Protein AF-A0A7H4PPF7-F1 (afdb_monomer_lite)

Foldseek 3Di:
DDPPVVQVVLLPDDPVVVVVVLVVLLVLLVVLVCLLPVLCVPPCVPDDDPVVNVVSNVRSVVSVVVNVVSVVNQVSNDPDSVVSD

Organism: NCBI:txid1134687

Sequence (85 aa):
MTFPATVSTIRRCRNTKKHIFISNLKYQTLLDSIQGRSPNVALLPLISIPELETWVETWAFSETIHSRSYTHIIRNIVNDPAMVF

Structure (mmCIF, N/CA/C/O backbone):
data_AF-A0A7H4PPF7-F1
#
_entry.id   AF-A0A7H4PPF7-F1
#
loop_
_atom_site.group_PDB
_atom_site.id
_atom_site.type_symbol
_atom_site.label_atom_id
_atom_site.label_alt_id
_atom_site.label_comp_id
_atom_site.label_asym_id
_atom_site.label_entity_id
_atom_site.label_seq_id
_atom_site.pdbx_PDB_ins_code
_atom_site.Cartn_x
_atom_site.Cartn_y
_atom_site.Cartn_z
_atom_site.occupancy
_atom_site.B_iso_or_equiv
_atom_site.auth_seq_id
_atom_site.auth_comp_id
_atom_site.auth_asym_id
_atom_site.auth_atom_id
_atom_site.pdbx_PDB_model_num
ATOM 1 N N . MET A 1 1 ? 8.104 5.114 19.553 1.00 43.38 1 MET A N 1
ATOM 2 C CA . MET A 1 1 ? 6.718 4.653 19.310 1.00 43.38 1 MET A CA 1
ATOM 3 C C . MET A 1 1 ? 5.982 4.553 20.639 1.00 43.38 1 MET A C 1
ATOM 5 O O . MET A 1 1 ? 6.234 3.637 21.406 1.00 43.38 1 MET A O 1
ATOM 9 N N . THR A 1 2 ? 5.116 5.516 20.939 1.00 40.75 2 THR A N 1
ATOM 10 C CA . THR A 1 2 ? 4.319 5.600 22.174 1.00 40.75 2 THR A CA 1
ATOM 11 C C . THR A 1 2 ? 2.839 5.401 21.822 1.00 40.75 2 THR A C 1
ATOM 13 O O . THR A 1 2 ? 2.137 6.348 21.494 1.00 40.75 2 THR A O 1
ATOM 16 N N . PHE A 1 3 ? 2.362 4.154 21.846 1.00 56.34 3 PHE A N 1
ATOM 17 C CA . PHE A 1 3 ? 0.967 3.780 21.537 1.00 56.34 3 PHE A CA 1
ATOM 18 C C . PHE A 1 3 ? -0.039 3.733 22.718 1.00 56.34 3 PHE A C 1
ATOM 20 O O . PHE A 1 3 ? -1.227 3.950 22.465 1.00 56.34 3 PHE A O 1
ATOM 27 N N . PRO A 1 4 ? 0.341 3.506 23.996 1.00 56.28 4 PRO A N 1
ATOM 28 C CA . PRO A 1 4 ? -0.649 3.288 25.065 1.00 56.28 4 PRO A CA 1
ATOM 29 C C . PRO A 1 4 ? -1.544 4.501 25.367 1.00 56.28 4 PRO A C 1
ATOM 31 O O . PRO A 1 4 ? -2.734 4.356 25.655 1.00 56.28 4 PRO A O 1
ATOM 34 N N . ALA A 1 5 ? -0.986 5.713 25.282 1.00 55.78 5 ALA A N 1
ATOM 35 C CA . ALA A 1 5 ? -1.698 6.952 25.601 1.00 55.78 5 ALA A CA 1
ATOM 36 C C . ALA A 1 5 ? -2.759 7.324 24.544 1.00 55.78 5 ALA A C 1
ATOM 38 O O . ALA A 1 5 ? -3.793 7.913 24.865 1.00 55.78 5 ALA A O 1
ATOM 39 N N . THR A 1 6 ? -2.543 6.942 23.284 1.00 61.94 6 THR A N 1
ATOM 40 C CA . THR A 1 6 ? -3.434 7.285 22.164 1.00 61.94 6 THR A CA 1
ATOM 41 C C . THR A 1 6 ? -4.709 6.440 22.179 1.00 61.94 6 THR A C 1
ATOM 43 O O . THR A 1 6 ? -5.807 6.959 21.976 1.00 61.94 6 THR A O 1
ATOM 46 N N . VAL A 1 7 ? -4.597 5.148 22.506 1.00 66.50 7 VAL A N 1
ATOM 47 C CA . VAL A 1 7 ? -5.739 4.215 22.558 1.00 66.50 7 VAL A CA 1
ATOM 48 C C . VAL A 1 7 ? -6.731 4.600 23.659 1.00 66.50 7 VAL A C 1
ATOM 50 O O . VAL A 1 7 ? -7.941 4.665 23.422 1.00 66.50 7 VAL A O 1
ATOM 53 N N . SER A 1 8 ? -6.229 4.899 24.860 1.00 66.75 8 SER A N 1
ATOM 54 C CA . SER A 1 8 ? -7.064 5.308 25.997 1.00 66.75 8 SER A CA 1
ATOM 55 C C . SER A 1 8 ? -7.770 6.645 25.738 1.00 66.75 8 SER A C 1
ATOM 57 O O . SER A 1 8 ? -8.944 6.807 26.084 1.00 66.75 8 SER A O 1
ATOM 59 N N . THR A 1 9 ? -7.096 7.566 25.046 1.00 71.88 9 THR A N 1
ATOM 60 C CA . THR A 1 9 ? -7.652 8.864 24.645 1.00 71.88 9 THR A CA 1
ATOM 61 C C . THR A 1 9 ? -8.789 8.713 23.632 1.00 71.88 9 THR A C 1
ATOM 63 O O . THR A 1 9 ? -9.861 9.294 23.813 1.00 71.88 9 THR A O 1
ATOM 66 N N . ILE A 1 10 ? -8.619 7.879 22.600 1.00 73.00 10 ILE A N 1
ATOM 67 C CA . ILE A 1 10 ? -9.655 7.654 21.577 1.00 73.00 10 ILE A CA 1
ATOM 68 C C . ILE A 1 10 ? -10.877 6.953 22.176 1.00 73.00 10 ILE A C 1
ATOM 70 O O . ILE A 1 10 ? -12.010 7.358 21.905 1.00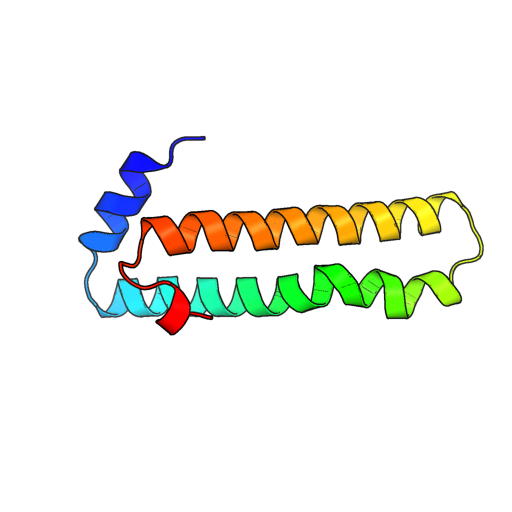 73.00 10 ILE A O 1
ATOM 74 N N . ARG A 1 11 ? -10.684 5.966 23.063 1.00 68.62 11 ARG A N 1
ATOM 75 C CA . ARG A 1 11 ? -11.796 5.300 23.767 1.00 68.62 11 ARG A CA 1
ATOM 76 C C . ARG A 1 11 ? -12.616 6.265 24.629 1.00 68.62 11 ARG A C 1
ATOM 78 O O . ARG A 1 11 ? -13.833 6.099 24.711 1.00 68.62 11 ARG A O 1
ATOM 85 N N . ARG A 1 12 ? -11.996 7.301 25.202 1.00 73.00 12 ARG A N 1
ATOM 86 C CA . ARG A 1 12 ? -12.674 8.352 25.987 1.00 73.00 12 ARG A CA 1
ATOM 87 C C . ARG A 1 12 ? -13.310 9.477 25.159 1.00 73.00 12 ARG A C 1
ATOM 89 O O . ARG A 1 12 ? -14.053 10.279 25.717 1.00 73.00 12 ARG A O 1
ATOM 96 N N . CYS A 1 13 ? -13.068 9.562 23.850 1.00 76.44 13 CYS A N 1
ATOM 97 C CA . CYS A 1 13 ? -13.641 10.627 23.021 1.00 76.44 13 CYS A CA 1
ATOM 98 C C . CYS A 1 13 ? -15.171 10.517 22.850 1.00 76.44 13 CYS A C 1
ATOM 100 O O . CYS A 1 13 ? -15.736 9.421 22.808 1.00 76.44 13 CYS A O 1
ATOM 102 N N . ARG A 1 14 ? -15.836 11.671 22.674 1.00 78.25 14 ARG A N 1
ATOM 103 C CA . ARG A 1 14 ? -17.251 11.751 22.256 1.00 78.25 14 ARG A CA 1
ATOM 104 C C . ARG A 1 14 ? -17.468 11.037 20.916 1.00 78.25 14 ARG A C 1
ATOM 106 O O . ARG A 1 14 ? -16.584 11.058 20.058 1.00 78.25 14 ARG A O 1
ATOM 113 N N . ASN A 1 15 ? -18.672 10.499 20.713 1.00 81.25 15 ASN A N 1
ATOM 114 C CA . ASN A 1 15 ? -19.041 9.728 19.518 1.00 81.25 15 ASN A CA 1
ATOM 115 C C . ASN A 1 15 ? -18.752 10.470 18.202 1.00 81.25 15 ASN A C 1
ATOM 117 O O . ASN A 1 15 ? -18.209 9.870 17.284 1.00 81.25 15 ASN A O 1
ATOM 121 N N . THR A 1 16 ? -18.989 11.784 18.131 1.00 85.56 16 THR A N 1
ATOM 122 C CA . THR A 1 16 ? -18.668 12.589 16.938 1.00 85.56 16 THR A CA 1
ATOM 123 C C . THR A 1 16 ? -17.170 12.604 16.616 1.00 85.56 16 THR A C 1
ATOM 125 O O . THR A 1 16 ? -16.783 12.391 15.471 1.00 85.56 16 THR A O 1
ATOM 128 N N . LYS A 1 17 ? -16.301 12.802 17.620 1.00 83.06 17 LYS A N 1
ATOM 129 C CA . LYS A 1 17 ? -14.838 12.804 17.420 1.00 83.06 17 LYS A CA 1
ATOM 130 C C . LYS A 1 17 ? -14.323 11.413 17.047 1.00 83.06 17 LYS A C 1
ATOM 132 O O . LYS A 1 17 ? -13.445 11.301 16.198 1.00 83.06 17 LYS A O 1
ATOM 137 N N . LYS A 1 18 ? -14.902 10.362 17.642 1.00 85.56 18 LYS A N 1
ATOM 138 C CA . LYS A 1 18 ? -14.620 8.969 17.267 1.00 85.56 18 LYS A CA 1
ATOM 139 C C . LYS A 1 18 ? -15.001 8.693 15.816 1.00 85.56 18 LYS A C 1
ATOM 141 O O . LYS A 1 18 ? -14.190 8.133 15.095 1.00 85.56 18 LYS A O 1
ATOM 146 N N . HIS A 1 19 ? -16.187 9.123 15.384 1.00 86.62 19 HIS A N 1
ATOM 147 C CA . HIS A 1 19 ? -16.632 8.961 14.001 1.00 86.62 19 HIS A CA 1
ATOM 148 C C . HIS A 1 19 ? -15.672 9.640 13.017 1.00 86.62 19 HIS A C 1
ATOM 150 O O . HIS A 1 19 ? -15.207 8.987 12.094 1.00 86.62 19 HIS A O 1
ATOM 156 N N . ILE A 1 20 ? -15.296 10.904 13.254 1.00 88.94 20 ILE A N 1
ATOM 157 C CA . ILE A 1 20 ? -14.336 11.623 12.394 1.00 88.94 20 ILE A CA 1
ATOM 158 C C . ILE A 1 20 ? -13.000 10.871 12.310 1.00 88.94 20 ILE A C 1
ATOM 160 O O . ILE A 1 20 ? -12.469 10.668 11.221 1.00 88.94 20 ILE A O 1
ATOM 164 N N . PHE A 1 21 ? -12.472 10.422 13.451 1.00 88.81 21 PHE A N 1
ATOM 165 C CA . PHE A 1 21 ? -11.208 9.689 13.494 1.00 88.81 21 PHE A CA 1
ATOM 166 C C . PHE A 1 21 ? -11.277 8.361 12.726 1.00 88.81 21 PHE A C 1
ATOM 168 O O . PHE A 1 21 ? -10.408 8.082 11.903 1.00 88.81 21 PHE A O 1
ATOM 175 N N . ILE A 1 22 ? -12.316 7.556 12.967 1.00 88.00 22 ILE A N 1
ATOM 176 C CA . ILE A 1 22 ? -12.484 6.254 12.313 1.00 88.00 22 ILE A CA 1
ATOM 177 C C . ILE A 1 22 ? -12.718 6.421 10.810 1.00 88.00 22 ILE A C 1
ATOM 179 O O . ILE A 1 22 ? -12.130 5.676 10.034 1.00 88.00 22 ILE A O 1
ATOM 183 N N . SER A 1 23 ? -13.510 7.404 10.381 1.00 90.62 23 SER A N 1
ATOM 184 C CA . SER A 1 23 ? -13.743 7.662 8.956 1.00 90.62 23 SER A CA 1
ATOM 185 C C . SER A 1 23 ? -12.464 8.085 8.231 1.00 90.62 23 SER A C 1
ATOM 187 O O . SER A 1 23 ? -12.179 7.561 7.156 1.00 90.62 23 SER A O 1
ATOM 189 N N . ASN A 1 24 ? -11.642 8.943 8.843 1.00 92.81 24 ASN A N 1
ATOM 190 C CA . ASN A 1 24 ? -10.330 9.291 8.290 1.00 92.81 24 ASN A CA 1
ATOM 191 C C . ASN A 1 24 ? -9.409 8.066 8.194 1.00 92.81 24 ASN A C 1
ATOM 193 O O . ASN A 1 24 ? -8.744 7.875 7.180 1.00 92.81 24 ASN A O 1
ATOM 197 N N . LEU A 1 25 ? -9.399 7.214 9.223 1.00 91.44 25 LEU A N 1
ATOM 198 C CA . LEU A 1 25 ? -8.578 6.003 9.244 1.00 91.44 25 LEU A CA 1
ATOM 199 C C . LEU A 1 25 ? -9.016 4.985 8.180 1.00 91.44 25 LEU A C 1
ATOM 201 O O . LEU A 1 25 ? -8.170 4.377 7.526 1.00 91.44 25 LEU A O 1
ATOM 205 N N . LYS A 1 26 ? -10.330 4.830 7.967 1.00 91.00 26 LYS A N 1
ATOM 206 C CA . LYS A 1 26 ? -10.888 4.005 6.886 1.00 91.00 26 LYS A CA 1
ATOM 207 C C . LYS A 1 26 ? -10.462 4.523 5.516 1.00 91.00 26 LYS A C 1
ATOM 209 O O . LYS A 1 26 ? -10.034 3.737 4.679 1.00 91.00 26 LYS A O 1
ATOM 214 N N . TYR A 1 27 ? -10.535 5.836 5.305 1.00 94.38 27 TYR A N 1
ATOM 215 C CA . TYR A 1 27 ? -10.144 6.439 4.034 1.00 94.38 27 TYR A CA 1
ATOM 216 C C . TYR A 1 27 ? -8.646 6.269 3.745 1.00 94.38 27 TYR A C 1
ATOM 218 O O . TYR A 1 27 ? -8.277 5.888 2.641 1.00 94.38 27 TYR A O 1
ATOM 226 N N . GLN A 1 28 ? -7.786 6.453 4.748 1.00 92.94 28 GLN A N 1
ATOM 227 C CA . GLN A 1 28 ? -6.349 6.187 4.613 1.00 92.94 28 GLN A CA 1
ATOM 228 C C . GLN A 1 28 ? -6.060 4.713 4.297 1.00 92.94 28 GLN A C 1
ATOM 230 O O . GLN A 1 28 ? -5.311 4.409 3.377 1.00 92.94 28 GLN A O 1
ATOM 235 N N . THR A 1 29 ? -6.729 3.793 4.999 1.00 92.81 29 THR A N 1
ATOM 236 C CA . THR A 1 29 ? -6.604 2.350 4.737 1.00 92.81 29 THR A CA 1
ATOM 237 C C . THR A 1 29 ? -7.008 2.004 3.301 1.00 92.81 29 THR A C 1
ATOM 239 O O . THR A 1 29 ? -6.346 1.197 2.652 1.00 92.81 29 THR A O 1
ATOM 242 N N . LEU A 1 30 ? -8.077 2.624 2.789 1.00 94.38 30 LEU A N 1
ATOM 243 C CA . LEU A 1 30 ? -8.523 2.438 1.411 1.00 94.38 30 LEU A CA 1
ATOM 244 C C . LEU A 1 30 ? -7.455 2.897 0.413 1.00 94.38 30 LEU A C 1
ATOM 246 O O . LEU A 1 30 ? -7.108 2.133 -0.488 1.00 94.38 30 LEU A O 1
ATOM 250 N N . LEU A 1 31 ? -6.929 4.112 0.576 1.00 96.38 31 LEU A N 1
ATOM 251 C CA . LEU A 1 31 ? -5.931 4.670 -0.336 1.00 96.38 31 LEU A CA 1
ATOM 252 C C . LEU A 1 31 ? -4.657 3.822 -0.369 1.00 96.38 31 LEU A C 1
ATOM 254 O O . LEU A 1 31 ? -4.223 3.419 -1.449 1.00 96.38 31 LEU A O 1
ATOM 258 N N . ASP A 1 32 ? -4.119 3.455 0.790 1.00 93.94 32 ASP A N 1
ATOM 259 C CA . ASP A 1 32 ? -2.840 2.741 0.846 1.00 93.94 32 ASP A CA 1
ATOM 260 C C . ASP A 1 32 ? -2.983 1.275 0.397 1.00 93.94 32 ASP A C 1
ATOM 262 O O . ASP A 1 32 ? -2.032 0.675 -0.108 1.00 93.94 32 ASP A O 1
ATOM 266 N N . SER A 1 33 ? -4.197 0.705 0.446 1.00 92.69 33 SER A N 1
ATOM 267 C CA . SER A 1 33 ? -4.483 -0.616 -0.142 1.00 92.69 33 SER A CA 1
ATOM 268 C C . SER A 1 33 ? -4.363 -0.644 -1.673 1.00 92.69 33 SER A C 1
ATOM 270 O O . SER A 1 33 ? -4.074 -1.700 -2.257 1.00 92.69 33 SER A O 1
ATOM 272 N N . ILE A 1 34 ? -4.588 0.514 -2.307 1.00 95.00 34 ILE A N 1
ATOM 273 C CA . ILE A 1 34 ? -4.427 0.753 -3.742 1.00 95.00 34 ILE A CA 1
ATOM 274 C C . ILE A 1 34 ? -2.962 1.097 -4.022 1.00 95.00 34 ILE A C 1
ATOM 276 O O . ILE A 1 34 ? -2.379 0.500 -4.926 1.00 95.00 34 ILE A O 1
ATOM 280 N N . GLN A 1 35 ? -2.347 1.988 -3.237 1.00 94.69 35 GLN A N 1
ATOM 281 C CA . GLN A 1 35 ? -0.947 2.407 -3.415 1.00 94.69 35 GLN A CA 1
ATOM 282 C C . GLN A 1 35 ? 0.064 1.277 -3.169 1.00 94.69 35 GLN A C 1
ATOM 284 O O . GLN A 1 35 ? 1.093 1.224 -3.827 1.00 94.69 35 GLN A O 1
ATOM 289 N N . GLY A 1 36 ? -0.242 0.291 -2.324 1.00 92.56 36 GLY A N 1
ATOM 290 C CA . GLY A 1 36 ? 0.632 -0.874 -2.134 1.00 92.56 36 GLY A CA 1
ATOM 291 C C . GLY A 1 36 ? 0.725 -1.823 -3.339 1.00 92.56 36 GLY A C 1
ATOM 292 O O . GLY A 1 36 ? 1.497 -2.777 -3.300 1.00 92.56 36 GLY A O 1
ATOM 293 N N . ARG A 1 37 ? -0.085 -1.624 -4.392 1.00 94.25 37 ARG A N 1
ATOM 294 C CA . ARG A 1 37 ? -0.153 -2.519 -5.568 1.00 94.25 37 ARG A CA 1
ATOM 295 C C . ARG A 1 37 ? -0.163 -1.784 -6.905 1.00 94.25 37 ARG A C 1
ATOM 297 O O . ARG A 1 37 ? 0.473 -2.224 -7.858 1.00 94.25 37 ARG A O 1
ATOM 304 N N . SER A 1 38 ? -0.898 -0.683 -6.986 1.00 95.88 38 SER A N 1
ATOM 305 C CA . SER A 1 38 ? -1.176 0.021 -8.240 1.00 95.88 38 SER A CA 1
ATOM 306 C C . SER A 1 38 ? 0.049 0.675 -8.878 1.00 95.88 38 SER A C 1
ATOM 308 O O . SER A 1 38 ? 0.147 0.580 -10.098 1.00 95.88 38 SER A O 1
ATOM 310 N N . PRO A 1 39 ? 1.005 1.270 -8.132 1.00 96.31 39 PRO A N 1
ATOM 311 C CA . PRO A 1 39 ? 2.249 1.773 -8.711 1.00 96.31 39 PRO A CA 1
ATOM 312 C C . PRO A 1 39 ? 3.008 0.683 -9.467 1.00 96.31 39 PRO A C 1
ATOM 314 O O . PRO A 1 39 ? 3.404 0.900 -10.608 1.00 96.31 39 PRO A O 1
ATOM 317 N N . ASN A 1 40 ? 3.104 -0.520 -8.890 1.00 95.94 40 ASN A N 1
ATOM 318 C CA . ASN A 1 40 ? 3.777 -1.641 -9.540 1.00 95.94 40 ASN A CA 1
ATOM 319 C C . ASN A 1 40 ? 3.059 -2.064 -10.830 1.00 95.94 40 ASN A C 1
ATOM 321 O O . ASN A 1 40 ? 3.691 -2.230 -11.866 1.00 95.94 40 ASN A O 1
ATOM 325 N N . VAL A 1 41 ? 1.730 -2.202 -10.787 1.00 97.06 41 VAL A N 1
ATOM 326 C CA . VAL A 1 41 ? 0.938 -2.638 -11.951 1.00 97.06 41 VAL A CA 1
ATOM 327 C C . VAL A 1 41 ? 0.916 -1.590 -13.068 1.00 97.06 41 VAL A C 1
ATOM 329 O O . VAL A 1 41 ? 0.967 -1.947 -14.241 1.00 97.06 41 VAL A O 1
ATOM 332 N N . ALA A 1 42 ? 0.815 -0.306 -12.720 1.00 97.44 42 ALA A N 1
ATOM 333 C CA . ALA A 1 42 ? 0.629 0.768 -13.690 1.00 97.44 42 ALA A CA 1
ATOM 334 C C . ALA A 1 42 ? 1.947 1.320 -14.250 1.00 97.44 42 ALA A C 1
ATOM 336 O O . ALA A 1 42 ? 1.978 1.717 -15.413 1.00 97.44 42 ALA A O 1
ATOM 337 N N . LEU A 1 43 ? 3.011 1.384 -13.440 1.00 97.25 43 LEU A N 1
ATOM 338 C CA . LEU A 1 43 ? 4.240 2.098 -13.801 1.00 97.25 43 LEU A CA 1
ATOM 339 C C . LEU A 1 43 ? 5.378 1.174 -14.234 1.00 97.25 43 LEU A C 1
ATOM 341 O O . LEU A 1 43 ? 6.073 1.529 -15.181 1.00 97.25 43 LEU A O 1
ATOM 345 N N . LEU A 1 44 ? 5.566 0.001 -13.611 1.00 96.75 44 LEU A N 1
ATOM 346 C CA . LEU A 1 44 ? 6.690 -0.888 -13.959 1.00 96.75 44 LEU A CA 1
ATOM 347 C C . LEU A 1 44 ? 6.745 -1.251 -15.453 1.00 96.75 44 LEU A C 1
ATOM 349 O O . LEU A 1 44 ? 7.832 -1.182 -16.018 1.00 96.75 44 LEU A O 1
ATOM 353 N N . PRO A 1 45 ? 5.622 -1.530 -16.151 1.00 97.88 45 PRO A N 1
ATOM 354 C CA . PRO A 1 45 ? 5.664 -1.821 -17.587 1.00 97.88 45 PRO A CA 1
ATOM 355 C C . PRO A 1 45 ? 6.098 -0.641 -18.474 1.00 97.88 45 PRO A C 1
ATOM 357 O O . PRO A 1 45 ? 6.357 -0.838 -19.659 1.00 97.88 45 PRO A O 1
ATOM 360 N N . LEU A 1 46 ? 6.115 0.584 -17.937 1.00 97.75 46 LEU A N 1
ATOM 361 C CA . LEU A 1 46 ? 6.410 1.818 -18.671 1.00 97.75 46 LEU A CA 1
ATOM 362 C C . LEU A 1 46 ? 7.803 2.382 -18.364 1.00 97.75 46 LEU A C 1
ATOM 364 O O . LEU A 1 46 ? 8.255 3.299 -19.050 1.00 97.75 46 LEU A O 1
ATOM 368 N N . ILE A 1 47 ? 8.471 1.883 -17.325 1.00 98.06 47 ILE A N 1
ATOM 369 C CA . ILE A 1 47 ? 9.761 2.401 -16.872 1.00 98.06 47 ILE A CA 1
ATOM 370 C C . ILE A 1 47 ? 10.893 1.746 -17.665 1.00 98.06 47 ILE A C 1
ATOM 372 O O . ILE A 1 47 ? 10.910 0.539 -17.871 1.00 98.06 47 ILE A O 1
ATOM 376 N N . SER A 1 48 ? 11.861 2.557 -18.096 1.00 98.12 48 SER A N 1
ATOM 377 C CA . SER A 1 48 ? 13.003 2.109 -18.904 1.00 98.12 48 SER A CA 1
ATOM 378 C C . SER A 1 48 ? 14.368 2.417 -18.276 1.00 98.12 48 SER A C 1
ATOM 380 O O . SER A 1 48 ? 15.380 2.332 -18.969 1.00 98.12 48 SER A O 1
ATOM 382 N N . ILE A 1 49 ? 14.406 2.826 -17.002 1.00 98.50 49 ILE A N 1
ATOM 383 C CA . ILE A 1 49 ? 15.642 3.125 -16.260 1.00 98.50 49 ILE A CA 1
ATOM 384 C C . ILE A 1 49 ? 15.625 2.432 -14.886 1.00 98.50 49 ILE A C 1
ATOM 386 O O . ILE A 1 49 ? 14.586 2.442 -14.215 1.00 98.50 49 ILE A O 1
ATOM 390 N N . PRO A 1 50 ? 16.754 1.849 -14.447 1.00 97.69 50 PRO A N 1
ATOM 391 C CA . PRO A 1 50 ? 16.794 0.982 -13.267 1.00 97.69 50 PRO A CA 1
ATOM 392 C C . PRO A 1 50 ? 16.554 1.733 -11.949 1.00 97.69 50 PRO A C 1
ATOM 394 O O . PRO A 1 50 ? 15.957 1.189 -11.016 1.00 97.69 50 PRO A O 1
ATOM 397 N N . GLU A 1 51 ? 16.981 2.994 -11.851 1.00 97.94 51 GLU A N 1
ATOM 398 C CA . GLU A 1 51 ? 16.782 3.812 -10.653 1.00 97.94 51 GLU A CA 1
ATOM 399 C C . GLU A 1 51 ? 15.299 4.076 -10.365 1.00 97.94 51 GLU A C 1
ATOM 401 O O . GLU A 1 51 ? 14.878 4.039 -9.208 1.00 97.94 51 GLU A O 1
ATOM 406 N N . LEU A 1 52 ? 14.493 4.295 -11.407 1.00 97.81 52 LEU A N 1
ATOM 407 C CA . LEU A 1 52 ? 13.066 4.568 -11.265 1.00 97.81 52 LEU A CA 1
ATOM 408 C C . LEU A 1 52 ? 12.272 3.287 -11.001 1.00 97.81 52 LEU A C 1
ATOM 410 O O . LEU A 1 52 ? 11.330 3.317 -10.214 1.00 97.81 52 LEU A O 1
ATOM 414 N N . GLU A 1 53 ? 12.673 2.168 -11.604 1.00 98.12 53 GLU A N 1
ATOM 415 C CA . GLU A 1 53 ? 12.083 0.851 -11.340 1.00 98.12 53 GLU A CA 1
ATOM 416 C C . GLU A 1 53 ? 12.233 0.495 -9.856 1.00 98.12 53 GLU A C 1
ATOM 418 O O . GLU A 1 53 ? 11.244 0.284 -9.152 1.00 98.12 53 GLU A O 1
ATOM 423 N N . THR A 1 54 ? 13.467 0.581 -9.349 1.00 98.19 54 THR A N 1
ATOM 424 C CA . THR A 1 54 ? 13.780 0.324 -7.936 1.00 98.19 54 THR A CA 1
ATOM 425 C C . THR A 1 54 ? 13.02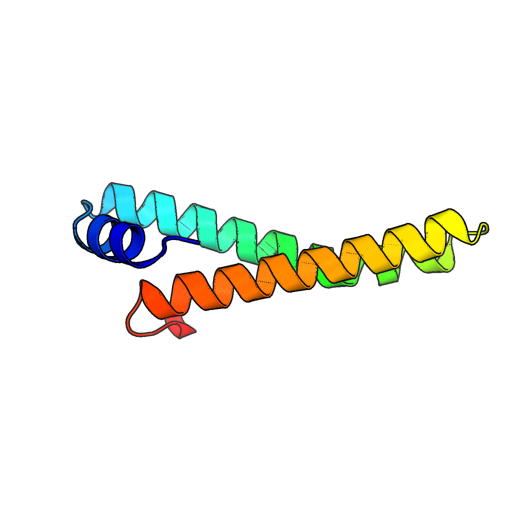4 1.278 -7.007 1.00 98.19 54 THR A C 1
ATOM 427 O O . THR A 1 54 ? 12.555 0.884 -5.934 1.00 98.19 54 THR A O 1
ATOM 430 N N . TRP A 1 55 ? 12.891 2.547 -7.402 1.00 98.31 55 TRP A N 1
ATOM 431 C CA . TRP A 1 55 ? 12.156 3.535 -6.619 1.00 98.31 55 TRP A CA 1
ATOM 432 C C . TRP A 1 55 ? 10.661 3.206 -6.532 1.00 98.31 55 TRP A C 1
ATOM 434 O O . TRP A 1 55 ? 10.103 3.269 -5.436 1.00 98.31 55 TRP A O 1
ATOM 444 N N . VAL A 1 56 ? 10.021 2.805 -7.638 1.00 98.06 56 VAL A N 1
ATOM 445 C CA . VAL A 1 56 ? 8.597 2.424 -7.644 1.00 98.06 56 VAL A CA 1
ATOM 446 C C . VAL A 1 56 ? 8.346 1.203 -6.765 1.00 98.06 56 VAL A C 1
ATOM 448 O O . VAL A 1 56 ? 7.408 1.218 -5.967 1.00 98.06 56 VAL A O 1
ATOM 451 N N . GLU A 1 57 ? 9.206 0.187 -6.829 1.00 97.69 57 GLU A N 1
ATOM 452 C CA . GLU A 1 57 ? 9.080 -0.982 -5.954 1.00 97.69 57 GLU A CA 1
ATOM 453 C C . GLU A 1 57 ? 9.268 -0.620 -4.476 1.00 97.69 57 GLU A C 1
ATOM 455 O O . GLU A 1 57 ? 8.506 -1.070 -3.617 1.00 97.69 57 GLU A O 1
ATOM 460 N N . THR A 1 58 ? 10.250 0.234 -4.171 1.00 98.06 58 THR A N 1
ATOM 461 C CA . THR A 1 58 ? 10.507 0.708 -2.803 1.00 98.06 58 THR A CA 1
ATOM 462 C C . THR A 1 58 ? 9.331 1.521 -2.268 1.00 98.06 58 THR A C 1
ATOM 464 O O . THR A 1 58 ? 8.938 1.365 -1.108 1.00 98.06 58 THR A O 1
ATOM 467 N N . TRP A 1 59 ? 8.733 2.360 -3.115 1.00 96.94 59 TRP A N 1
ATOM 468 C CA . TRP A 1 59 ? 7.533 3.111 -2.782 1.00 96.94 59 TRP A CA 1
ATOM 469 C C . TRP A 1 59 ? 6.364 2.168 -2.487 1.00 96.94 59 TRP A C 1
ATOM 471 O O . TRP A 1 59 ? 5.854 2.195 -1.367 1.00 96.94 59 TRP A O 1
ATOM 481 N N . ALA A 1 60 ? 5.996 1.269 -3.403 1.00 95.81 60 ALA A N 1
ATOM 482 C CA . ALA A 1 60 ? 4.902 0.321 -3.177 1.00 95.81 60 ALA A CA 1
ATOM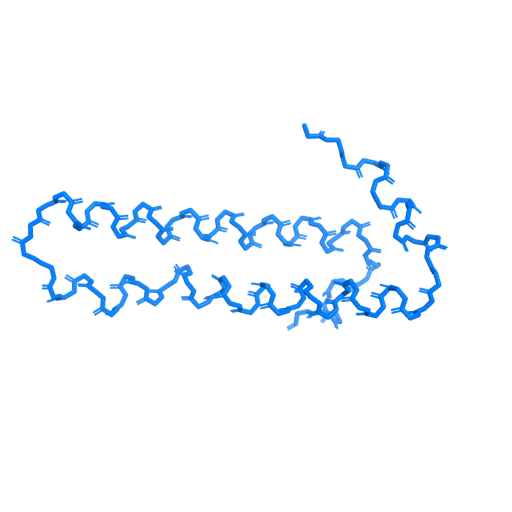 483 C C . ALA A 1 60 ? 5.140 -0.560 -1.934 1.00 95.81 60 ALA A C 1
ATOM 485 O O . ALA A 1 60 ? 4.214 -0.826 -1.161 1.00 95.81 60 ALA A O 1
ATOM 486 N N . PHE A 1 61 ? 6.391 -0.960 -1.683 1.00 96.88 61 PHE A N 1
ATOM 487 C CA . PHE A 1 61 ? 6.770 -1.653 -0.455 1.00 96.88 61 PHE A CA 1
ATOM 488 C C . PHE A 1 61 ? 6.492 -0.802 0.789 1.00 96.88 61 PHE A C 1
ATOM 490 O O . PHE A 1 61 ? 5.872 -1.298 1.735 1.00 96.88 61 PHE A O 1
ATOM 497 N N . SER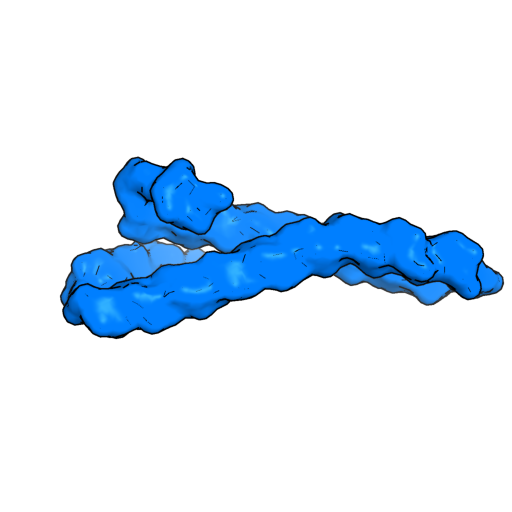 A 1 62 ? 6.894 0.472 0.798 1.00 96.81 62 SER A N 1
ATOM 498 C CA . SER A 1 62 ? 6.635 1.372 1.926 1.00 96.81 62 SER A CA 1
ATOM 499 C C . SER A 1 62 ? 5.134 1.492 2.222 1.00 96.81 62 SER A C 1
ATOM 501 O O . SER A 1 62 ? 4.729 1.338 3.374 1.00 96.81 62 SER A O 1
ATOM 503 N N . GLU A 1 63 ? 4.290 1.596 1.195 1.00 94.44 63 GLU A N 1
ATOM 504 C CA . GLU A 1 63 ? 2.827 1.685 1.321 1.00 94.44 63 GLU A CA 1
ATOM 505 C C . GLU A 1 63 ? 2.204 0.419 1.942 1.00 94.44 63 GLU A C 1
ATOM 507 O O . GLU A 1 63 ? 1.210 0.468 2.679 1.00 94.44 63 GLU A O 1
ATOM 512 N N . THR A 1 64 ? 2.839 -0.745 1.764 1.00 92.88 64 THR A N 1
ATOM 513 C CA . THR A 1 64 ? 2.418 -1.964 2.476 1.00 92.88 64 THR A CA 1
ATOM 514 C C . THR A 1 64 ? 2.688 -1.870 3.984 1.00 92.88 64 THR A C 1
ATOM 516 O O . THR A 1 64 ? 1.907 -2.385 4.791 1.00 92.88 64 THR A O 1
ATOM 519 N N . ILE A 1 65 ? 3.752 -1.173 4.402 1.00 94.75 65 ILE A N 1
ATOM 520 C CA . ILE A 1 65 ? 4.051 -0.908 5.817 1.00 94.75 65 ILE A CA 1
ATOM 521 C C . ILE A 1 65 ? 3.045 0.089 6.405 1.00 94.75 65 ILE A C 1
ATOM 523 O O . ILE A 1 65 ? 2.598 -0.106 7.543 1.00 94.75 65 ILE A O 1
ATOM 527 N N . HIS A 1 66 ? 2.614 1.090 5.631 1.00 91.62 66 HIS A N 1
ATOM 528 C CA . HIS A 1 66 ? 1.510 1.979 6.009 1.00 91.62 66 HIS A CA 1
ATOM 529 C C . HIS A 1 66 ? 0.219 1.183 6.273 1.00 91.62 66 HIS A C 1
ATOM 531 O O . HIS A 1 66 ? -0.333 1.228 7.378 1.00 91.62 66 HIS A O 1
ATOM 537 N N . SER A 1 67 ? -0.173 0.311 5.340 1.00 89.56 67 SER A N 1
ATOM 538 C CA . SER A 1 67 ? -1.344 -0.570 5.489 1.00 89.56 67 SER A CA 1
ATOM 539 C C . SER A 1 67 ? -1.270 -1.486 6.729 1.00 89.56 67 SER A C 1
ATOM 541 O O . SER A 1 67 ? -2.250 -1.663 7.468 1.00 89.56 67 SER A O 1
ATOM 543 N N . ARG A 1 68 ? -0.088 -2.048 7.026 1.00 91.25 68 ARG A N 1
ATOM 544 C CA . ARG A 1 68 ? 0.138 -2.863 8.239 1.00 91.25 68 ARG A CA 1
ATOM 545 C C . ARG A 1 68 ? 0.034 -2.035 9.518 1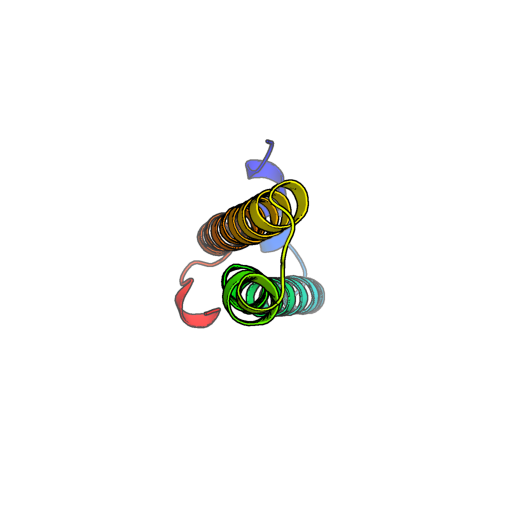.00 91.25 68 ARG A C 1
ATOM 547 O O . ARG A 1 68 ? -0.477 -2.531 10.526 1.00 91.25 68 ARG A O 1
ATOM 554 N N . SER A 1 69 ? 0.466 -0.778 9.474 1.00 90.44 69 SER A N 1
ATOM 555 C CA . SER A 1 69 ? 0.361 0.155 10.597 1.00 90.44 69 SER A CA 1
ATOM 556 C C . SER A 1 69 ? -1.101 0.466 10.927 1.00 90.44 69 SER A C 1
ATOM 558 O O . SER A 1 69 ? -1.470 0.450 12.102 1.00 90.44 69 SER A O 1
ATOM 560 N N . TYR A 1 70 ? -1.973 0.624 9.925 1.00 89.81 70 TYR A N 1
ATOM 561 C CA . TYR A 1 70 ? -3.415 0.776 10.161 1.00 89.81 70 TYR A CA 1
ATOM 562 C C . TYR A 1 70 ? -4.042 -0.458 10.791 1.00 89.81 70 TYR A C 1
ATOM 564 O O . TYR A 1 70 ? -4.797 -0.335 11.754 1.00 89.81 70 TYR A O 1
ATOM 572 N N . THR A 1 71 ? -3.666 -1.653 10.337 1.00 88.94 71 THR A N 1
ATOM 573 C CA . THR A 1 71 ? -4.106 -2.902 10.975 1.00 88.94 71 THR A CA 1
ATOM 574 C C . THR A 1 71 ? -3.700 -2.952 12.447 1.00 88.94 71 THR A C 1
ATOM 576 O O . THR A 1 71 ? -4.504 -3.326 13.305 1.00 88.94 71 THR A O 1
ATOM 579 N N . HIS A 1 72 ? -2.471 -2.537 12.762 1.00 88.69 72 HIS A N 1
ATOM 580 C CA . HIS A 1 72 ? -1.999 -2.455 14.140 1.00 88.69 72 HIS A CA 1
ATOM 581 C C . HIS A 1 72 ? -2.797 -1.431 14.964 1.00 88.69 72 HIS A C 1
ATOM 583 O O . HIS A 1 72 ? -3.212 -1.733 16.080 1.00 88.69 72 HIS A O 1
ATOM 589 N N . ILE A 1 73 ? -3.074 -0.246 14.417 1.00 87.25 73 ILE A N 1
ATOM 590 C CA . ILE A 1 73 ? -3.870 0.799 15.079 1.00 87.25 73 ILE A CA 1
ATOM 591 C C . ILE A 1 73 ? -5.306 0.320 15.342 1.00 87.25 73 ILE A C 1
ATOM 593 O O . ILE A 1 73 ? -5.783 0.402 16.474 1.00 87.25 73 ILE A O 1
ATOM 597 N N . ILE A 1 74 ? -5.986 -0.212 14.322 1.00 86.44 74 ILE A N 1
ATOM 598 C CA . ILE A 1 74 ? -7.393 -0.633 14.390 1.00 86.44 74 ILE A CA 1
ATOM 599 C C . ILE A 1 74 ? -7.570 -1.724 15.448 1.00 86.44 74 ILE A C 1
ATOM 601 O O . ILE A 1 74 ? -8.408 -1.572 16.337 1.00 86.44 74 ILE A O 1
ATOM 605 N N . ARG A 1 75 ? -6.717 -2.759 15.441 1.00 86.12 75 ARG A N 1
ATOM 606 C CA . ARG A 1 75 ? -6.757 -3.859 16.425 1.00 86.12 75 ARG A CA 1
ATOM 607 C C . ARG A 1 75 ? -6.616 -3.406 17.878 1.00 86.12 75 ARG A C 1
ATOM 609 O O . ARG A 1 75 ? -7.083 -4.097 18.775 1.00 86.12 75 ARG A O 1
ATOM 616 N N . ASN A 1 76 ? -5.979 -2.264 18.122 1.00 85.75 76 ASN A N 1
ATOM 617 C CA . ASN A 1 76 ? -5.818 -1.730 19.471 1.00 85.75 76 ASN A CA 1
ATOM 618 C C . ASN A 1 76 ? -6.989 -0.827 19.906 1.00 85.75 76 ASN A C 1
ATOM 620 O O . ASN A 1 76 ? -7.233 -0.659 21.103 1.00 85.75 76 ASN A O 1
ATOM 624 N N . ILE A 1 77 ? -7.732 -0.236 18.965 1.00 83.25 77 ILE A N 1
ATOM 625 C CA . ILE A 1 77 ? -8.780 0.753 19.263 1.00 83.25 77 ILE A CA 1
ATOM 626 C C . ILE A 1 77 ? -10.173 0.117 19.317 1.00 83.25 77 ILE A C 1
ATOM 628 O O . ILE A 1 77 ? -10.956 0.491 20.196 1.00 83.25 77 ILE A O 1
ATOM 632 N N . VAL A 1 78 ? -10.478 -0.834 18.426 1.00 82.31 78 VAL A N 1
ATOM 633 C CA . VAL A 1 78 ? -11.786 -1.509 18.350 1.00 82.31 78 VAL A CA 1
ATOM 634 C C . VAL A 1 78 ? -11.712 -2.947 18.862 1.00 82.31 78 VAL A C 1
ATOM 636 O O . VAL A 1 78 ? -10.691 -3.608 18.713 1.00 82.31 78 VAL A O 1
ATOM 639 N N . ASN A 1 79 ? -12.800 -3.427 19.473 1.00 82.12 79 ASN A N 1
ATOM 640 C CA . ASN A 1 79 ? -12.883 -4.807 19.972 1.00 82.12 79 ASN A CA 1
ATOM 641 C C . ASN A 1 79 ? -13.017 -5.820 18.827 1.00 82.12 79 ASN A C 1
ATOM 643 O O . ASN A 1 79 ? -12.470 -6.912 18.918 1.00 82.12 79 ASN A O 1
ATOM 647 N N . ASP A 1 80 ? -13.723 -5.437 17.759 1.00 86.44 80 ASP A N 1
ATOM 648 C CA . ASP A 1 80 ? -13.875 -6.232 16.544 1.00 86.44 80 ASP A CA 1
ATOM 649 C C . ASP A 1 80 ? -13.365 -5.439 15.323 1.00 86.44 80 ASP A C 1
ATOM 651 O O . ASP A 1 80 ? -14.039 -4.513 14.855 1.00 86.44 80 ASP A O 1
ATOM 655 N N . PRO A 1 81 ? -12.159 -5.756 14.816 1.00 80.75 81 PRO A N 1
ATOM 656 C CA . PRO A 1 81 ? -11.590 -5.129 13.626 1.00 80.75 81 PRO A CA 1
ATOM 657 C C . PRO A 1 81 ? -12.376 -5.408 12.339 1.00 80.75 81 PRO A C 1
ATOM 659 O O . PRO A 1 81 ? -12.290 -4.602 11.415 1.00 80.75 81 PRO A O 1
ATOM 662 N N . ALA A 1 82 ? -13.135 -6.509 12.262 1.00 84.81 82 ALA A N 1
ATOM 663 C CA . ALA A 1 82 ? -13.843 -6.913 11.044 1.00 84.81 82 ALA A CA 1
ATOM 664 C C . ALA A 1 82 ? -15.009 -5.977 10.689 1.00 84.81 82 ALA A C 1
ATOM 666 O O . ALA A 1 82 ? -15.417 -5.912 9.544 1.00 84.81 82 ALA A O 1
ATOM 667 N N . MET A 1 83 ? -15.511 -5.190 11.642 1.00 80.00 83 MET A N 1
ATOM 668 C CA . MET A 1 83 ? -16.519 -4.152 11.378 1.00 80.00 83 MET A CA 1
ATOM 669 C C . MET A 1 83 ? -15.943 -2.904 10.674 1.00 80.00 83 MET A C 1
ATOM 671 O O . MET A 1 83 ? -16.679 -1.980 10.302 1.00 80.00 83 MET A O 1
ATOM 675 N N . VAL A 1 84 ? -14.614 -2.808 10.571 1.00 78.50 84 VAL A N 1
ATOM 676 C CA . VAL A 1 84 ? -13.906 -1.656 9.996 1.00 78.50 84 VAL A CA 1
ATOM 677 C C . VAL A 1 84 ? -13.391 -1.947 8.587 1.00 78.50 84 VAL A C 1
ATOM 679 O O . VAL A 1 84 ? -13.432 -1.022 7.772 1.00 78.50 84 VAL A O 1
ATOM 682 N N . PHE A 1 85 ? -12.933 -3.178 8.342 1.00 79.06 85 PHE A N 1
ATOM 683 C CA . PHE A 1 85 ? -12.448 -3.683 7.052 1.00 79.06 85 PHE A CA 1
ATOM 684 C C . PHE A 1 85 ? -13.581 -4.283 6.223 1.00 79.06 85 PHE A C 1
ATOM 686 O O . PHE A 1 85 ? -13.517 -4.137 4.985 1.00 79.06 85 PHE A O 1
#

InterPro domains:
  IPR009078 Ferritin-like superfamily [SSF47240] (13-85)
  IPR012348 Ribonucleotide reductase-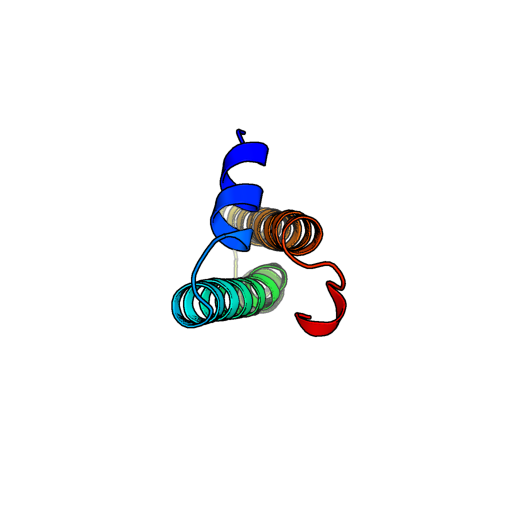like [G3DSA:1.10.620.20] (7-85)
  IPR030475 Ribonucleotide reductase small subunit, acitve site [PS00368] (62-78)

pLDDT: mean 87.14, std 12.57, range [40.75, 98.5]

Radius of gyration: 16.49 Å; chains: 1; bounding box: 36×20×45 Å

Secondary structure (DSSP, 8-state):
---HHHHHHHHHS-HHHHHHHHHHHHHHHHHHHHHTTHHHHHHGGG--SHHHHHHHHHHHHHHHHHHHHHHHHHHHH-S-GGGT-